Protein AF-A0A5Q4DRQ2-F1 (afdb_monomer_lite)

Secondary structure (DSSP, 8-state):
--EEE-S--TT-GGGSTT-HHHHHHHHTTEEEPPTT-----

Foldseek 3Di:
DQAEDEPDDPPDCCVPCPDPVVVVCVVVRYYYDDVPDDDDD

Radius of gyration: 10.71 Å; chains: 1; bounding box: 25×24×23 Å

pLDDT: mean 96.0, std 2.71, range [84.94, 98.5]

Structure (mmCIF, N/CA/C/O backbone):
data_AF-A0A5Q4DRQ2-F1
#
_entry.id   AF-A0A5Q4DRQ2-F1
#
loop_
_atom_site.group_PDB
_atom_site.id
_atom_site.type_symbol
_atom_site.label_atom_id
_atom_site.label_alt_id
_a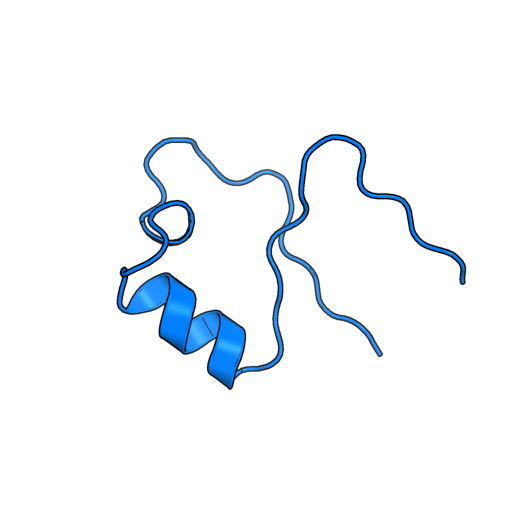tom_site.label_comp_id
_atom_site.label_asym_id
_atom_site.label_entity_id
_atom_site.label_seq_id
_atom_site.pdbx_PDB_ins_code
_atom_site.Cartn_x
_atom_site.Cartn_y
_atom_site.Cartn_z
_atom_site.occupancy
_atom_site.B_iso_or_equiv
_atom_site.auth_seq_id
_atom_site.auth_comp_id
_atom_site.auth_asym_id
_atom_site.auth_atom_id
_atom_site.pdbx_PDB_model_num
ATOM 1 N N . ALA A 1 1 ? -12.031 -3.143 11.139 1.00 84.94 1 ALA A N 1
ATOM 2 C CA . ALA A 1 1 ? -11.080 -2.012 11.083 1.00 84.94 1 ALA A CA 1
ATOM 3 C C . ALA A 1 1 ? -10.448 -1.968 9.696 1.00 84.94 1 ALA A C 1
ATOM 5 O O . ALA A 1 1 ? -10.050 -3.023 9.212 1.00 84.94 1 ALA A O 1
ATOM 6 N N . ARG A 1 2 ? -10.403 -0.797 9.046 1.00 89.69 2 ARG A N 1
ATOM 7 C CA . ARG A 1 2 ? -9.792 -0.625 7.714 1.00 89.69 2 ARG A CA 1
ATOM 8 C C . ARG A 1 2 ? -8.285 -0.401 7.863 1.00 89.69 2 ARG A C 1
ATOM 10 O O . ARG A 1 2 ? -7.871 0.303 8.779 1.00 89.69 2 ARG A O 1
ATOM 17 N N . LYS A 1 3 ? -7.480 -1.017 6.993 1.00 95.69 3 LYS A N 1
ATOM 18 C CA . LYS A 1 3 ? -6.013 -0.940 7.014 1.00 95.69 3 LYS A CA 1
ATOM 19 C C . LYS A 1 3 ? -5.510 -0.362 5.694 1.00 95.69 3 LYS A C 1
ATOM 21 O O . LYS A 1 3 ? -5.876 -0.861 4.631 1.00 95.69 3 LYS A O 1
ATOM 26 N N . VAL A 1 4 ? -4.716 0.703 5.762 1.00 97.00 4 VAL A N 1
ATOM 27 C CA . VAL A 1 4 ? -4.330 1.493 4.586 1.00 97.00 4 VAL A CA 1
ATOM 28 C C . VAL A 1 4 ? -2.851 1.859 4.668 1.00 97.00 4 VAL A C 1
ATOM 30 O O . VAL A 1 4 ? -2.408 2.395 5.680 1.00 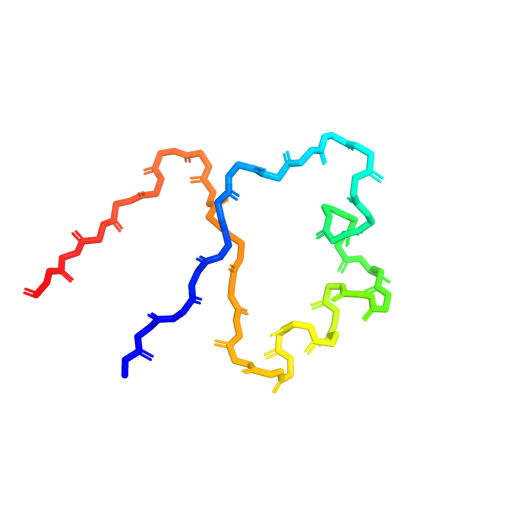97.00 4 VAL A O 1
ATOM 33 N N . TYR A 1 5 ? -2.105 1.580 3.601 1.00 97.38 5 TYR A N 1
ATOM 34 C CA . TYR A 1 5 ? -0.750 2.073 3.393 1.00 97.38 5 TYR A CA 1
ATOM 35 C C . TYR A 1 5 ? -0.786 3.470 2.770 1.00 97.38 5 TYR A C 1
ATOM 37 O O . TYR A 1 5 ? -1.497 3.717 1.793 1.00 97.38 5 TYR A O 1
ATOM 45 N N . THR A 1 6 ? 0.011 4.371 3.330 1.00 96.50 6 THR A N 1
ATOM 46 C CA . THR A 1 6 ? 0.206 5.753 2.873 1.00 96.50 6 THR A CA 1
ATOM 47 C C . THR A 1 6 ? 1.696 6.004 2.642 1.00 96.50 6 THR A C 1
ATOM 49 O O . THR A 1 6 ? 2.519 5.163 3.000 1.00 96.50 6 THR A O 1
ATOM 52 N N . HIS A 1 7 ? 2.058 7.162 2.076 1.00 96.38 7 HIS A N 1
ATOM 53 C CA . HIS A 1 7 ? 3.461 7.554 1.849 1.00 96.38 7 HIS A CA 1
ATOM 54 C C . HIS A 1 7 ? 4.292 6.475 1.136 1.00 96.38 7 HIS A C 1
ATOM 56 O O . HIS A 1 7 ? 5.378 6.097 1.575 1.00 96.38 7 HIS A O 1
ATOM 62 N N . ILE A 1 8 ? 3.767 5.953 0.029 1.00 97.06 8 ILE A N 1
ATOM 63 C CA . ILE A 1 8 ? 4.456 4.921 -0.740 1.00 97.06 8 ILE A CA 1
ATOM 64 C C . ILE A 1 8 ? 5.538 5.567 -1.604 1.00 97.06 8 ILE A C 1
ATOM 66 O O . ILE A 1 8 ? 5.272 6.508 -2.349 1.00 97.06 8 ILE A O 1
ATOM 70 N N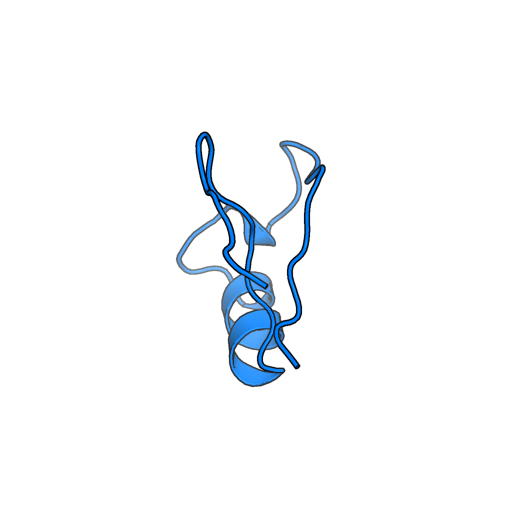 . ASN A 1 9 ? 6.764 5.049 -1.507 1.00 96.81 9 ASN A N 1
ATOM 71 C CA . ASN A 1 9 ? 7.851 5.483 -2.374 1.00 96.81 9 ASN A CA 1
ATOM 72 C C . ASN A 1 9 ? 7.550 5.155 -3.846 1.00 96.81 9 ASN A C 1
ATOM 74 O O . ASN A 1 9 ? 7.019 4.088 -4.148 1.00 96.81 9 ASN A O 1
ATOM 78 N N . ASN A 1 10 ? 7.963 6.027 -4.765 1.00 96.81 10 ASN A N 1
ATOM 79 C CA . ASN A 1 10 ? 7.676 5.903 -6.198 1.00 96.81 10 ASN A CA 1
ATOM 80 C C . ASN A 1 10 ? 8.176 4.596 -6.846 1.00 96.81 10 ASN A C 1
ATOM 82 O O . ASN A 1 10 ? 7.558 4.119 -7.791 1.00 96.81 10 ASN A O 1
ATOM 86 N N . THR A 1 11 ? 9.261 3.997 -6.347 1.00 97.56 11 THR A N 1
ATOM 87 C CA . THR A 1 11 ? 9.798 2.727 -6.864 1.00 97.56 11 THR A CA 1
ATOM 88 C C . THR A 1 11 ? 9.169 1.487 -6.233 1.00 97.56 11 THR A C 1
ATOM 90 O O . THR A 1 11 ? 9.581 0.373 -6.549 1.00 97.56 11 THR A O 1
ATOM 93 N N . ASN A 1 12 ? 8.209 1.637 -5.317 1.00 98.19 12 ASN A N 1
ATOM 94 C CA . ASN A 1 12 ? 7.608 0.487 -4.655 1.00 98.19 12 ASN A CA 1
ATOM 95 C C . ASN A 1 12 ? 6.719 -0.297 -5.647 1.00 98.19 12 ASN A C 1
ATOM 97 O O . ASN A 1 12 ? 5.779 0.285 -6.201 1.00 98.19 12 ASN A O 1
ATOM 101 N N . PRO A 1 13 ? 6.953 -1.609 -5.851 1.00 97.94 13 PRO A N 1
ATOM 102 C CA . PRO A 1 13 ? 6.207 -2.415 -6.820 1.00 97.94 13 PRO A CA 1
ATOM 103 C C . PRO A 1 13 ? 4.707 -2.509 -6.523 1.00 97.94 13 PRO A C 1
ATOM 105 O O . PRO A 1 13 ? 3.926 -2.759 -7.437 1.00 97.94 13 PRO A O 1
ATOM 108 N N . VAL A 1 14 ? 4.257 -2.222 -5.296 1.00 97.50 14 VAL A N 1
ATOM 109 C CA . VAL A 1 14 ? 2.820 -2.153 -4.964 1.00 97.50 14 VAL A CA 1
ATOM 110 C C . VAL A 1 14 ? 2.070 -1.060 -5.743 1.00 97.50 14 VAL A C 1
ATOM 112 O O . VAL A 1 14 ? 0.842 -1.070 -5.808 1.00 97.50 14 VAL A O 1
ATOM 115 N N . LEU A 1 15 ? 2.769 -0.097 -6.351 1.00 96.69 15 LEU A N 1
ATOM 116 C CA . LEU A 1 15 ? 2.141 0.892 -7.230 1.00 96.69 15 LEU A CA 1
ATOM 117 C C . LEU A 1 15 ? 1.781 0.318 -8.609 1.00 96.69 15 LEU A C 1
ATOM 119 O O . LEU A 1 15 ? 0.880 0.847 -9.256 1.00 96.69 15 LEU A O 1
ATOM 123 N N . MET A 1 16 ? 2.412 -0.781 -9.030 1.00 97.19 16 MET A N 1
ATOM 124 C CA . MET A 1 16 ? 2.082 -1.478 -10.273 1.00 97.19 16 MET A CA 1
ATOM 125 C C . MET A 1 16 ? 0.800 -2.312 -10.072 1.00 97.19 16 MET A C 1
ATOM 127 O O . MET A 1 16 ? 0.760 -3.128 -9.151 1.00 97.19 16 MET A O 1
ATOM 131 N N . PRO A 1 17 ? -0.258 -2.133 -10.888 1.00 94.12 17 PRO A N 1
ATOM 132 C CA . PRO A 1 17 ? -1.544 -2.811 -10.677 1.00 94.12 17 PRO A CA 1
ATOM 133 C C . PRO A 1 17 ? -1.472 -4.342 -10.695 1.00 94.12 17 PRO A C 1
ATOM 135 O O . PRO A 1 17 ? -2.140 -4.986 -9.891 1.00 94.12 17 PRO A O 1
ATOM 138 N N . ASP A 1 18 ? -0.631 -4.898 -11.568 1.00 96.69 18 ASP A N 1
ATOM 139 C CA . ASP A 1 18 ? -0.516 -6.343 -11.797 1.00 96.69 18 ASP A CA 1
ATOM 140 C C . ASP A 1 18 ? 0.667 -6.981 -11.046 1.00 96.69 18 ASP A C 1
ATOM 142 O O . ASP A 1 18 ? 1.085 -8.095 -11.365 1.00 96.69 18 ASP A 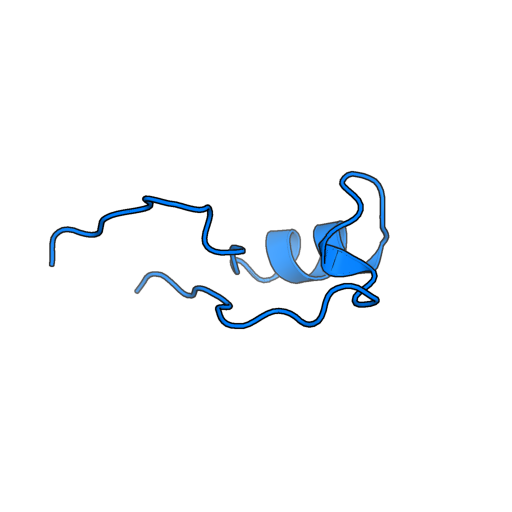O 1
ATOM 146 N N . SER A 1 19 ? 1.260 -6.280 -10.071 1.00 98.25 19 SER A N 1
ATOM 147 C CA . SER A 1 19 ? 2.389 -6.826 -9.317 1.00 98.25 19 SER A CA 1
ATOM 148 C C . SER A 1 19 ? 1.949 -7.870 -8.288 1.00 98.25 19 SER A C 1
ATOM 150 O O . SER A 1 19 ? 0.872 -7.749 -7.686 1.00 98.25 19 SER A O 1
ATOM 152 N N . PRO A 1 20 ? 2.781 -8.895 -8.031 1.00 98.50 20 PRO A N 1
ATOM 153 C CA . PRO A 1 20 ? 2.495 -9.869 -6.985 1.00 98.50 20 PRO A CA 1
ATOM 154 C C . PRO A 1 20 ? 2.387 -9.210 -5.601 1.00 98.50 20 PRO A C 1
ATOM 156 O O . PRO A 1 20 ? 1.552 -9.620 -4.800 1.00 98.50 20 PRO A O 1
ATOM 159 N N . GLU A 1 21 ? 3.143 -8.144 -5.331 1.00 98.31 21 GLU A N 1
ATOM 160 C CA . GLU A 1 21 ? 3.097 -7.407 -4.067 1.00 98.31 21 GLU A CA 1
ATOM 161 C C . GLU A 1 21 ? 1.754 -6.690 -3.873 1.00 98.31 21 GLU A C 1
ATOM 163 O O . GLU A 1 21 ? 1.206 -6.694 -2.769 1.00 98.31 21 GLU A O 1
ATOM 168 N N . ARG A 1 22 ? 1.177 -6.107 -4.939 1.00 97.75 22 ARG A N 1
ATOM 169 C CA . ARG A 1 22 ? -0.181 -5.531 -4.906 1.00 97.75 22 ARG A CA 1
ATOM 170 C C . ARG A 1 22 ? -1.220 -6.610 -4.589 1.00 97.75 22 ARG A C 1
ATOM 172 O O . ARG A 1 22 ? -2.126 -6.367 -3.789 1.00 97.75 22 ARG A O 1
ATOM 179 N N . ALA A 1 23 ? -1.090 -7.789 -5.197 1.00 98.06 23 ALA A N 1
ATOM 180 C CA . ALA A 1 23 ? -1.991 -8.913 -4.961 1.00 98.06 23 ALA A CA 1
ATOM 181 C C . ALA A 1 23 ? -1.893 -9.435 -3.518 1.00 98.06 23 ALA A C 1
ATOM 183 O O . ALA A 1 23 ? -2.918 -9.690 -2.885 1.00 98.06 23 ALA A O 1
ATOM 184 N N . GLU A 1 24 ? -0.681 -9.534 -2.972 1.00 98.31 24 GLU A N 1
ATOM 185 C CA . GLU A 1 24 ? -0.434 -9.986 -1.603 1.00 98.31 24 GLU A CA 1
ATOM 186 C C . GLU A 1 24 ? -1.073 -9.054 -0.565 1.00 98.31 24 GLU A C 1
ATOM 188 O O . GLU A 1 24 ? -1.835 -9.510 0.293 1.00 98.31 24 GLU A O 1
ATOM 193 N N . ILE A 1 25 ? -0.836 -7.739 -0.659 1.00 97.50 25 ILE A N 1
ATOM 194 C CA . ILE A 1 25 ? -1.419 -6.789 0.301 1.00 97.50 25 ILE A CA 1
ATOM 195 C C . ILE A 1 25 ? -2.949 -6.758 0.198 1.00 97.50 25 ILE A C 1
ATOM 197 O O . ILE A 1 25 ? -3.627 -6.657 1.223 1.00 97.50 25 ILE A O 1
ATOM 201 N N . ALA A 1 26 ? -3.503 -6.906 -1.011 1.00 96.19 26 ALA A N 1
ATOM 202 C CA . ALA A 1 26 ? -4.945 -6.978 -1.219 1.00 96.19 26 ALA A CA 1
ATOM 203 C C . ALA A 1 26 ? -5.539 -8.246 -0.585 1.00 96.19 26 ALA A C 1
ATOM 205 O O . ALA A 1 26 ? -6.543 -8.161 0.125 1.00 96.19 26 ALA A O 1
ATOM 206 N N . ALA A 1 27 ? -4.890 -9.403 -0.762 1.00 97.62 27 ALA A N 1
ATOM 207 C CA . ALA A 1 27 ? -5.280 -10.664 -0.129 1.00 97.62 27 ALA A CA 1
ATOM 208 C C . ALA A 1 27 ? -5.200 -10.598 1.407 1.00 97.62 27 ALA A C 1
ATOM 210 O O . ALA A 1 27 ? -6.036 -11.174 2.101 1.00 97.62 27 ALA A O 1
ATOM 211 N N . ALA A 1 28 ? -4.249 -9.835 1.948 1.00 97.12 28 ALA A N 1
ATOM 212 C CA . ALA A 1 28 ? -4.129 -9.557 3.378 1.00 97.12 28 ALA A CA 1
ATOM 213 C C . ALA A 1 28 ? -5.133 -8.501 3.904 1.00 97.12 28 ALA A C 1
ATOM 215 O O . ALA A 1 28 ? -5.100 -8.152 5.090 1.00 97.12 28 ALA A O 1
ATOM 216 N N . GLY A 1 29 ? -6.020 -7.976 3.049 1.00 96.88 29 GLY A N 1
ATOM 217 C CA . GLY A 1 29 ? -7.048 -6.993 3.408 1.00 96.88 29 GLY A CA 1
ATOM 218 C C . GLY A 1 29 ? -6.530 -5.561 3.582 1.00 96.88 29 GLY A C 1
ATOM 219 O O . GLY A 1 29 ? -7.198 -4.741 4.217 1.00 96.88 29 GLY A O 1
ATOM 220 N N . TRP A 1 30 ? -5.346 -5.256 3.053 1.00 97.75 30 TRP A N 1
ATOM 221 C CA . TRP A 1 30 ? -4.776 -3.912 3.023 1.00 97.75 30 TRP A CA 1
ATOM 222 C C . TRP A 1 30 ? -5.102 -3.193 1.718 1.00 97.75 30 TRP A C 1
ATOM 224 O O . TRP A 1 30 ? -5.367 -3.797 0.681 1.00 97.75 30 TRP A O 1
ATOM 234 N N . GLN A 1 31 ? -5.063 -1.866 1.775 1.00 96.06 31 GLN A N 1
ATOM 235 C CA . GLN A 1 31 ? -5.297 -0.991 0.631 1.00 96.06 31 GLN A CA 1
ATOM 236 C C . GLN A 1 31 ? -4.204 0.071 0.538 1.00 96.06 31 GLN A C 1
ATOM 238 O O . GLN A 1 31 ? -3.572 0.403 1.537 1.00 96.06 31 GLN A O 1
ATOM 243 N N . ILE A 1 32 ? -4.008 0.630 -0.653 1.00 96.12 32 ILE A N 1
ATOM 244 C CA . ILE A 1 32 ? -3.129 1.781 -0.882 1.00 96.12 32 ILE A CA 1
ATOM 245 C C . ILE A 1 32 ? -4.000 3.030 -0.956 1.00 96.12 32 ILE A C 1
ATOM 247 O O . ILE A 1 32 ? -4.937 3.068 -1.759 1.00 96.12 32 ILE A O 1
ATOM 251 N N . ALA A 1 33 ? -3.691 4.041 -0.147 1.00 96.38 33 ALA A N 1
ATOM 252 C CA .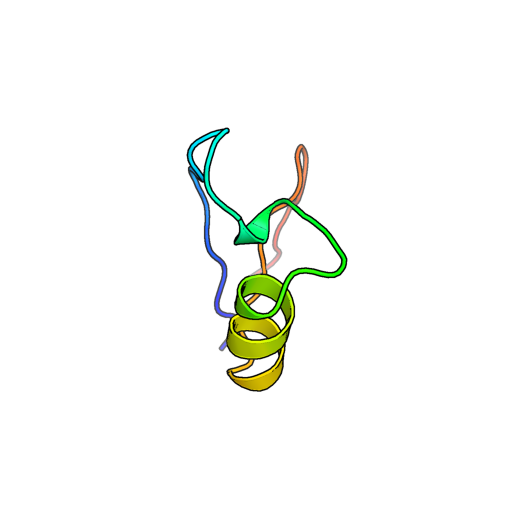 ALA A 1 33 ? -4.368 5.328 -0.236 1.00 96.38 33 ALA A CA 1
ATOM 253 C C . ALA A 1 33 ? -4.190 5.940 -1.632 1.00 96.38 33 ALA A C 1
ATOM 255 O O . ALA A 1 33 ? -3.091 5.922 -2.184 1.00 96.38 33 ALA A O 1
ATOM 256 N N . GLN A 1 34 ? -5.277 6.465 -2.192 1.00 94.62 34 GLN A N 1
ATOM 257 C CA . GLN A 1 34 ? -5.246 7.246 -3.427 1.00 94.62 34 GLN A CA 1
ATOM 258 C C . GLN A 1 34 ? -5.166 8.741 -3.114 1.00 94.62 34 GLN A C 1
ATOM 260 O O . GLN A 1 34 ? -5.598 9.185 -2.046 1.00 94.62 34 GLN A O 1
ATOM 265 N N . ASP A 1 35 ? -4.652 9.519 -4.063 1.00 94.69 35 ASP A N 1
ATOM 266 C CA . ASP A 1 35 ? -4.653 10.975 -3.962 1.00 94.69 35 ASP A CA 1
ATOM 267 C C . ASP A 1 35 ? -6.091 11.492 -3.796 1.00 94.69 35 ASP A C 1
ATOM 269 O O . ASP A 1 35 ? -7.006 11.077 -4.508 1.00 94.69 35 ASP A O 1
ATOM 273 N N . GLY A 1 36 ? -6.302 12.372 -2.814 1.00 96.25 36 GLY A N 1
ATOM 274 C CA . GLY A 1 36 ? -7.628 12.907 -2.485 1.00 96.25 36 GLY A CA 1
ATOM 275 C C . GLY A 1 36 ? -8.565 11.929 -1.766 1.00 96.25 36 GLY A C 1
ATOM 276 O O . GLY A 1 36 ? -9.747 12.226 -1.615 1.00 96.25 36 GLY A O 1
ATOM 277 N N . GLN A 1 37 ? -8.085 10.765 -1.317 1.00 95.75 37 GLN A N 1
ATOM 278 C CA . GLN A 1 37 ? -8.934 9.813 -0.608 1.00 95.75 37 GLN A CA 1
ATOM 279 C C . GLN A 1 37 ? -9.264 10.267 0.823 1.00 95.75 37 GLN A C 1
ATOM 281 O O . GLN A 1 37 ? -8.385 10.394 1.673 1.00 95.75 37 GLN A O 1
ATOM 286 N N . GLU A 1 38 ? -10.559 10.412 1.100 1.00 95.62 38 GLU A N 1
ATOM 287 C CA . GLU A 1 38 ? -11.104 10.768 2.412 1.00 95.62 38 GLU A CA 1
ATOM 288 C C . GLU A 1 38 ? -11.706 9.555 3.140 1.00 95.62 38 GLU A C 1
ATOM 290 O O . GLU A 1 38 ? -12.127 8.568 2.525 1.00 95.62 38 GLU A O 1
ATOM 295 N N . TYR A 1 39 ? -11.757 9.633 4.472 1.00 91.62 39 TYR A N 1
ATOM 296 C CA . TYR A 1 39 ? -12.320 8.603 5.344 1.00 91.62 39 TYR A CA 1
ATOM 297 C C . TYR A 1 39 ? -13.274 9.235 6.354 1.00 91.62 39 TYR A C 1
ATOM 299 O O . TYR A 1 39 ? -12.934 10.227 6.995 1.00 91.62 39 TYR A O 1
ATOM 307 N N . GLN A 1 40 ? -14.443 8.619 6.524 1.00 92.94 40 GLN A N 1
ATOM 308 C CA . GLN A 1 40 ? -15.346 8.888 7.641 1.00 92.94 40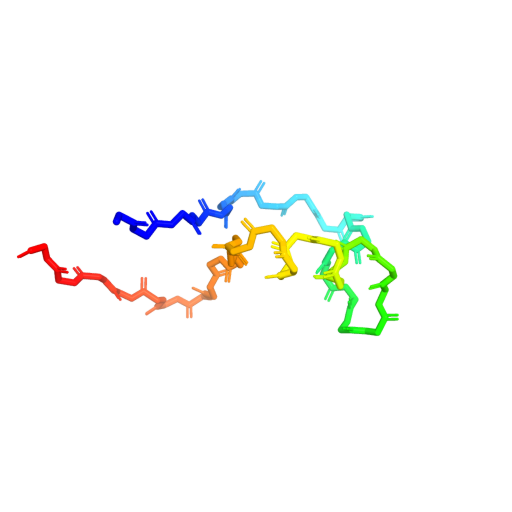 GLN A CA 1
ATOM 309 C C . GLN A 1 40 ? -15.121 7.827 8.720 1.00 92.94 40 GLN A C 1
ATOM 311 O O . GLN A 1 40 ? -14.927 6.651 8.394 1.00 92.94 40 GLN A O 1
ATOM 316 N N . LEU A 1 41 ? -15.091 8.266 9.977 1.00 89.50 41 LEU A N 1
ATOM 317 C CA . LEU A 1 41 ? -14.837 7.428 11.150 1.00 89.50 41 LEU A CA 1
ATOM 318 C C . LEU A 1 41 ? -16.141 6.981 11.809 1.00 89.50 41 LEU A C 1
ATOM 320 O O . LEU A 1 41 ? -17.055 7.829 11.914 1.00 89.50 41 LEU A O 1
#

Sequence (41 aa):
ARKVYTHINNTNPVLMPDSPERAEIAAAGWQIAQDGQEYQL